Protein AF-A0A7Y0R2H5-F1 (afdb_monomer_lite)

Radius of gyration: 19.38 Å; chains: 1; bounding box: 49×32×52 Å

Foldseek 3Di:
DDPPPDDPLLVLLLLVCLVVVLVVLVVVCVVPVLSVLLSVLSVVQSVQADSDPPGDDGPVVSVVVSVVSVVVVLLVVLVPDPDPLSSQLSVLVVVLVVLVVVLVSCVSSVDPPPVSVVVNVVSVVVSVVSNVVSVVVVVVPDDPVVVVVVD

pLDDT: mean 78.22, std 11.21, range [44.88, 90.25]

Secondary structure (DSSP, 8-state):
--TTTS-HHHHHHHHHHHHHHHHHHHHHHTT-GGGHHHHHHHHHHHHHS--SSS-PPP-HHHHHHHHHHHHHHHHHHHHTSSSHHHHHHHHHHHHHHHHHHHHHHHHHTT---HHHHHHHHHHHHHHHHHHHHHHHHHHHTS-HHHHHHH-

Organism: Vibrio alginolyticus (NCBI:txid663)

Structure (mmCIF, N/CA/C/O backbone):
data_AF-A0A7Y0R2H5-F1
#
_entry.id   AF-A0A7Y0R2H5-F1
#
loop_
_atom_site.group_PDB
_atom_site.id
_atom_site.type_symbol
_atom_site.label_atom_id
_atom_site.label_alt_id
_atom_site.label_comp_id
_atom_site.label_asym_id
_atom_site.label_entity_id
_atom_site.label_seq_id
_atom_site.pdbx_PDB_ins_code
_atom_site.Cartn_x
_atom_site.Cartn_y
_atom_site.Cartn_z
_atom_site.occupancy
_atom_site.B_iso_or_equiv
_atom_site.auth_seq_id
_atom_site.auth_comp_id
_atom_site.auth_asym_id
_atom_site.auth_atom_id
_atom_site.pdbx_PDB_model_num
ATOM 1 N N . LEU A 1 1 ? -11.130 -8.127 9.937 1.00 58.34 1 LEU A N 1
ATOM 2 C CA . LEU A 1 1 ? -11.707 -7.518 11.174 1.00 58.34 1 LEU A CA 1
ATOM 3 C C . LEU A 1 1 ? -12.889 -8.331 11.734 1.00 58.34 1 LEU A C 1
ATOM 5 O O . LEU A 1 1 ? -13.691 -7.814 12.511 1.00 58.34 1 LEU A O 1
ATOM 9 N N . ILE A 1 2 ? -12.984 -9.613 11.377 1.00 60.16 2 ILE A N 1
ATOM 10 C CA . ILE A 1 2 ? -14.100 -10.487 11.736 1.00 60.16 2 ILE A CA 1
ATOM 11 C C . ILE A 1 2 ? -13.932 -10.925 13.200 1.00 60.16 2 ILE A C 1
ATOM 13 O O . ILE A 1 2 ? -12.831 -10.932 13.758 1.00 60.16 2 ILE A O 1
ATOM 17 N N . LYS A 1 3 ? -15.047 -11.173 13.890 1.00 56.28 3 LYS A N 1
ATOM 18 C CA . LYS A 1 3 ? -15.035 -11.696 15.261 1.00 56.28 3 LYS A CA 1
ATOM 19 C C . LYS A 1 3 ? -14.623 -13.173 15.186 1.00 56.28 3 LYS A C 1
ATOM 21 O O . LYS A 1 3 ? -15.397 -13.955 14.658 1.00 56.28 3 LYS A O 1
ATOM 26 N N . GLY A 1 4 ? -13.434 -13.513 15.685 1.00 64.69 4 GLY A N 1
ATOM 27 C CA . GLY A 1 4 ? -12.889 -14.881 15.660 1.00 64.69 4 GLY A CA 1
ATOM 28 C C . GLY A 1 4 ? -11.423 -14.939 15.224 1.00 64.69 4 GLY A C 1
ATOM 29 O O . GLY A 1 4 ? -10.631 -15.595 15.884 1.00 64.69 4 GLY A O 1
ATOM 30 N N . ASP A 1 5 ? -11.042 -14.158 14.207 1.00 68.38 5 ASP A N 1
ATOM 31 C CA . ASP A 1 5 ? -9.707 -14.261 13.584 1.00 68.38 5 ASP A CA 1
ATOM 32 C C . ASP A 1 5 ? -8.577 -13.600 14.385 1.00 68.38 5 ASP A C 1
ATOM 34 O O . ASP A 1 5 ? -7.402 -13.903 14.198 1.00 68.38 5 ASP A O 1
ATOM 38 N N . ILE A 1 6 ? -8.907 -12.616 15.229 1.00 67.75 6 ILE A N 1
ATOM 39 C CA . ILE A 1 6 ? -7.921 -11.770 15.913 1.00 67.75 6 ILE A CA 1
ATOM 40 C C . ILE A 1 6 ? -8.350 -11.543 17.363 1.00 67.75 6 ILE A C 1
ATOM 42 O O . ILE A 1 6 ? -9.506 -11.190 17.632 1.00 67.75 6 ILE A O 1
ATOM 46 N N . CYS A 1 7 ? -7.393 -11.655 18.291 1.00 74.06 7 CYS A N 1
ATOM 47 C CA . CYS A 1 7 ? -7.596 -11.395 19.715 1.00 74.06 7 CYS A CA 1
ATOM 48 C C . CYS A 1 7 ? -8.278 -10.032 19.942 1.00 74.06 7 CYS A C 1
ATOM 50 O O . CYS A 1 7 ? -7.851 -9.023 19.365 1.00 74.06 7 CYS A O 1
ATOM 52 N N . PRO A 1 8 ? -9.297 -9.938 20.820 1.00 71.56 8 PRO A N 1
ATOM 53 C CA . PRO A 1 8 ? -10.118 -8.734 20.971 1.00 71.56 8 PRO A CA 1
ATOM 54 C C . PRO A 1 8 ? -9.299 -7.472 21.288 1.00 71.56 8 PRO A C 1
ATOM 56 O O . PRO A 1 8 ? -9.611 -6.403 20.759 1.00 71.56 8 PRO A O 1
ATOM 59 N N . GLY A 1 9 ? -8.212 -7.601 22.059 1.00 72.88 9 GLY A N 1
ATOM 60 C CA . GLY A 1 9 ? -7.290 -6.501 22.365 1.00 72.88 9 GLY A CA 1
ATOM 61 C C . GLY A 1 9 ? -6.458 -6.015 21.167 1.00 72.88 9 GLY A C 1
ATOM 62 O O . GLY A 1 9 ? -6.278 -4.812 20.988 1.00 72.88 9 GLY A O 1
ATOM 63 N N . GLN A 1 10 ? -6.000 -6.914 20.289 1.00 71.19 10 GLN A N 1
ATOM 64 C CA . GLN A 1 10 ? -5.323 -6.528 19.039 1.00 71.19 10 GLN A CA 1
ATOM 65 C C . GLN A 1 10 ? -6.301 -5.840 18.086 1.00 71.19 10 GLN A C 1
ATOM 67 O O . GLN A 1 10 ? -6.010 -4.801 17.496 1.00 71.19 10 GLN A O 1
ATOM 72 N N . ARG A 1 11 ? -7.512 -6.391 18.021 1.00 75.25 11 ARG A N 1
ATOM 73 C CA . ARG A 1 11 ? -8.601 -5.922 17.179 1.00 75.25 11 ARG A CA 1
ATOM 74 C C . ARG A 1 11 ? -9.054 -4.496 17.515 1.00 75.25 11 ARG A C 1
ATOM 76 O O . ARG A 1 11 ? -9.599 -3.827 16.644 1.00 75.25 11 ARG A O 1
ATOM 83 N N . GLY A 1 12 ? -8.935 -4.062 18.771 1.00 76.38 12 GLY A N 1
ATOM 84 C CA . GLY A 1 12 ? -9.239 -2.689 19.196 1.00 76.38 12 GLY A CA 1
ATOM 85 C C . GLY A 1 12 ? -8.128 -1.703 18.832 1.00 76.38 12 GLY A C 1
ATOM 86 O O . GLY A 1 12 ? -8.405 -0.627 18.310 1.00 76.38 12 GLY A O 1
ATOM 87 N N . ARG A 1 13 ? -6.864 -2.104 19.022 1.00 82.31 13 ARG A N 1
ATOM 88 C CA . ARG A 1 13 ? -5.698 -1.285 18.651 1.00 82.31 13 ARG A CA 1
ATOM 89 C C . ARG A 1 13 ? -5.655 -0.983 17.154 1.00 82.31 13 ARG A C 1
ATOM 91 O O . ARG A 1 13 ? -5.424 0.162 16.790 1.00 82.31 13 ARG A O 1
ATOM 98 N N . LEU A 1 14 ? -5.960 -1.970 16.309 1.00 79.38 14 LEU A N 1
ATOM 99 C CA . LEU A 1 14 ? -6.001 -1.775 14.857 1.00 79.38 14 LEU A CA 1
ATOM 100 C C . LEU A 1 14 ? -7.105 -0.796 14.425 1.00 79.38 14 LEU A C 1
ATOM 102 O O . LEU A 1 14 ? -6.871 0.046 13.568 1.00 79.38 14 LEU A O 1
ATOM 106 N N . HIS A 1 15 ? -8.289 -0.840 15.046 1.00 79.12 15 HIS A N 1
ATOM 107 C CA . HIS A 1 15 ? -9.352 0.125 14.726 1.00 79.12 15 HIS A CA 1
ATOM 108 C C . HIS A 1 15 ? -8.981 1.562 15.071 1.00 79.12 15 HIS A C 1
ATOM 110 O O . HIS A 1 15 ? -9.374 2.470 14.346 1.00 79.12 15 HIS A O 1
ATOM 116 N N . LYS A 1 16 ? -8.209 1.773 16.142 1.00 82.38 16 LYS A N 1
ATOM 117 C CA . LYS A 1 16 ? -7.728 3.108 16.515 1.00 82.38 16 LYS A CA 1
ATOM 118 C C . LYS A 1 16 ? -6.770 3.698 15.468 1.00 82.38 16 LYS A C 1
ATOM 120 O O . LYS A 1 16 ? -6.598 4.909 15.438 1.00 82.38 16 LYS A O 1
ATOM 125 N N . MET A 1 17 ? -6.191 2.862 14.602 1.00 84.56 17 MET A N 1
ATOM 126 C CA . MET A 1 17 ? -5.307 3.287 13.512 1.00 84.56 17 MET A CA 1
ATOM 127 C C . MET A 1 17 ? -6.033 3.613 12.205 1.00 84.56 17 MET A C 1
ATOM 129 O O . MET A 1 17 ? -5.449 4.271 11.351 1.00 84.56 17 MET A O 1
ATOM 133 N N . LEU A 1 18 ? -7.297 3.207 12.035 1.00 83.50 18 LEU A N 1
ATOM 134 C CA . LEU A 1 18 ? -8.054 3.491 10.808 1.00 83.50 18 LEU A CA 1
ATOM 135 C C . LEU A 1 18 ? -8.165 4.990 10.481 1.00 83.50 18 LEU A C 1
ATOM 137 O O . LEU A 1 18 ? -7.993 5.324 9.312 1.00 83.50 18 LEU A O 1
ATOM 141 N N . PRO A 1 19 ? -8.369 5.905 11.452 1.00 85.06 19 PRO A N 1
ATOM 142 C CA . PRO A 1 19 ? -8.347 7.336 11.160 1.00 85.06 19 PRO A CA 1
ATOM 143 C C . PRO A 1 19 ? -6.998 7.814 10.618 1.00 85.06 19 PRO A C 1
ATOM 145 O O . PRO A 1 19 ? -6.969 8.608 9.688 1.00 85.06 19 PRO A O 1
ATOM 148 N N . ALA A 1 20 ? -5.880 7.300 11.142 1.00 87.94 20 ALA A N 1
ATOM 149 C CA . ALA A 1 20 ? -4.553 7.652 10.638 1.00 87.94 20 ALA A CA 1
ATOM 150 C C . ALA A 1 20 ? -4.357 7.178 9.187 1.00 87.94 20 ALA A C 1
ATOM 152 O O . ALA A 1 20 ? -3.815 7.915 8.370 1.00 87.94 20 ALA A O 1
ATOM 153 N N . ILE A 1 21 ? -4.867 5.988 8.844 1.00 87.75 21 ILE A N 1
ATOM 154 C CA . ILE A 1 21 ? -4.885 5.487 7.459 1.00 87.75 21 ILE A CA 1
ATOM 155 C C . ILE A 1 21 ? -5.745 6.395 6.567 1.00 87.75 21 ILE A C 1
ATOM 157 O O . ILE A 1 21 ? -5.329 6.738 5.464 1.00 87.75 21 ILE A O 1
ATOM 161 N N . GLY A 1 22 ? -6.915 6.823 7.047 1.00 86.38 22 GLY A N 1
ATOM 162 C CA . GLY A 1 22 ? -7.774 7.766 6.327 1.00 86.38 22 GLY A CA 1
ATOM 163 C C . GLY A 1 22 ? -7.097 9.116 6.072 1.00 86.38 22 GLY A C 1
ATOM 164 O O . GLY A 1 22 ? -7.210 9.655 4.978 1.00 86.38 22 GLY A O 1
ATOM 165 N N . VAL A 1 23 ? -6.342 9.638 7.044 1.00 88.44 23 VAL A N 1
ATOM 166 C CA . VAL A 1 23 ? -5.569 10.884 6.895 1.00 88.44 23 VAL A CA 1
ATOM 167 C C . VAL A 1 23 ? -4.420 10.722 5.895 1.00 88.44 23 VAL A C 1
ATOM 169 O O . VAL A 1 23 ? -4.189 11.622 5.093 1.00 88.44 23 VAL A O 1
ATOM 172 N N . LEU A 1 24 ? -3.731 9.576 5.881 1.00 87.81 24 LEU A N 1
ATOM 173 C CA . LEU A 1 24 ? -2.707 9.295 4.866 1.00 87.81 24 LEU A CA 1
ATOM 174 C C . LEU A 1 24 ? -3.303 9.315 3.450 1.00 87.81 24 LEU A C 1
ATOM 176 O O . LEU A 1 24 ? -2.733 9.929 2.554 1.00 87.81 24 LEU A O 1
ATOM 180 N N . TRP A 1 25 ? -4.484 8.723 3.259 1.00 88.31 25 TRP A N 1
ATOM 181 C CA . TRP A 1 25 ? -5.205 8.805 1.985 1.00 88.31 25 TRP A CA 1
ATOM 182 C C . TRP A 1 25 ? -5.700 10.218 1.660 1.00 88.31 25 TRP A C 1
ATOM 184 O O . TRP A 1 25 ? -5.749 10.583 0.490 1.00 88.31 25 TRP A O 1
ATOM 194 N N . LEU A 1 26 ? -6.016 11.038 2.666 1.00 88.19 26 LEU A N 1
ATOM 195 C CA . LEU A 1 26 ? -6.381 12.441 2.463 1.00 88.19 26 LEU A CA 1
ATOM 196 C C . LEU A 1 26 ? -5.202 13.252 1.904 1.00 88.19 26 LEU A C 1
ATOM 198 O O . LEU A 1 26 ? -5.407 14.096 1.034 1.00 88.19 26 LEU A O 1
ATOM 202 N N . ALA A 1 27 ? -3.970 12.959 2.334 1.00 87.44 27 ALA A N 1
ATOM 203 C CA . ALA A 1 27 ? -2.779 13.562 1.735 1.00 87.44 27 ALA A CA 1
ATOM 204 C C . ALA A 1 27 ? -2.660 13.203 0.243 1.00 87.44 27 ALA A C 1
ATOM 206 O O . ALA A 1 27 ? -2.404 14.077 -0.580 1.00 87.44 27 ALA A O 1
ATOM 207 N N . VAL A 1 28 ? -2.937 11.948 -0.128 1.00 85.44 28 VAL A N 1
ATOM 208 C CA . VAL A 1 28 ? -2.955 11.505 -1.537 1.00 85.44 28 VAL A CA 1
ATOM 209 C C . VAL A 1 28 ? -4.103 12.156 -2.322 1.00 85.44 28 VAL A C 1
ATOM 211 O O . VAL A 1 28 ? -3.924 12.537 -3.479 1.00 85.44 28 VAL A O 1
ATOM 214 N N . ALA A 1 29 ? -5.260 12.363 -1.688 1.00 86.31 29 ALA A N 1
ATOM 215 C CA . ALA A 1 29 ? -6.411 13.022 -2.303 1.00 86.31 29 ALA A CA 1
ATOM 216 C C . ALA A 1 29 ? -6.135 14.478 -2.711 1.00 86.31 29 ALA A C 1
ATOM 218 O O . ALA A 1 29 ? -6.779 14.974 -3.632 1.00 86.31 29 ALA A O 1
ATOM 219 N N . SER A 1 30 ? -5.152 15.144 -2.089 1.00 84.88 30 SER A N 1
ATOM 220 C CA . SER A 1 30 ? -4.714 16.482 -2.518 1.00 84.88 30 SER A CA 1
ATOM 221 C C . SER A 1 30 ? -4.062 16.493 -3.909 1.00 84.88 30 SER A C 1
ATOM 223 O O . SER A 1 30 ? -4.092 17.517 -4.586 1.00 84.88 30 SER A O 1
ATOM 225 N N . LEU A 1 31 ? -3.513 15.355 -4.353 1.00 84.06 31 LEU A N 1
ATOM 226 C CA . LEU A 1 31 ? -2.845 15.204 -5.648 1.00 84.06 31 LEU A CA 1
ATOM 227 C C . LEU A 1 31 ? -3.786 14.651 -6.721 1.00 84.06 31 LEU A C 1
ATOM 229 O O . LEU A 1 31 ? -3.717 15.049 -7.881 1.00 84.06 31 LEU A O 1
ATOM 233 N N . ARG A 1 32 ? -4.653 13.704 -6.349 1.00 81.38 32 ARG A N 1
ATOM 234 C CA . ARG A 1 32 ? -5.597 13.044 -7.259 1.00 81.38 32 ARG A CA 1
ATOM 235 C C . ARG A 1 32 ? -6.956 12.926 -6.585 1.00 81.38 32 ARG A C 1
ATOM 237 O O . ARG A 1 32 ? -7.100 12.210 -5.596 1.00 81.38 32 ARG A O 1
ATOM 244 N N . ILE A 1 33 ? -7.968 13.571 -7.161 1.00 83.81 33 ILE A N 1
ATOM 245 C CA . ILE A 1 33 ? -9.310 13.630 -6.566 1.00 83.81 33 ILE A CA 1
ATOM 246 C C . ILE A 1 33 ? -9.975 12.252 -6.424 1.00 83.81 33 ILE A C 1
ATOM 248 O O . ILE A 1 33 ? -10.773 12.037 -5.518 1.00 83.81 33 ILE A O 1
ATOM 252 N N . GLU A 1 34 ? -9.593 11.282 -7.256 1.00 82.25 34 GLU A N 1
ATOM 253 C CA . GLU A 1 34 ? -10.083 9.898 -7.206 1.00 82.25 34 GLU A CA 1
ATOM 254 C C . GLU A 1 34 ? -9.816 9.219 -5.853 1.00 82.25 34 GLU A C 1
ATOM 256 O O . GLU A 1 34 ? -10.649 8.459 -5.351 1.00 82.25 34 GLU A O 1
ATOM 261 N N . ALA A 1 35 ? -8.692 9.551 -5.208 1.00 82.56 35 ALA A N 1
ATOM 262 C CA . ALA A 1 35 ? -8.322 9.018 -3.900 1.00 82.56 35 ALA A CA 1
ATOM 263 C C . ALA A 1 35 ? -9.268 9.486 -2.774 1.00 82.56 35 ALA A C 1
ATOM 265 O O . ALA A 1 35 ? -9.328 8.861 -1.712 1.00 82.56 35 ALA A O 1
ATOM 266 N N . PHE A 1 36 ? -10.076 10.527 -3.009 1.00 86.69 36 PHE A N 1
ATOM 267 C CA . PHE A 1 36 ? -11.072 11.010 -2.051 1.00 86.69 36 PHE A CA 1
ATOM 268 C C . PHE A 1 36 ? -12.168 9.970 -1.763 1.00 86.69 36 PHE A C 1
ATOM 270 O O . PHE A 1 36 ? -12.661 9.883 -0.637 1.00 86.69 36 PHE A O 1
ATOM 277 N N . MET A 1 37 ? -12.507 9.114 -2.736 1.00 86.19 37 MET A N 1
ATOM 278 C CA . MET A 1 37 ? -13.484 8.034 -2.532 1.00 86.19 37 MET A CA 1
ATOM 279 C C . MET A 1 37 ? -12.999 7.007 -1.499 1.00 86.19 37 MET A C 1
ATOM 281 O O . MET A 1 37 ? -13.791 6.500 -0.701 1.00 86.19 37 MET A O 1
ATOM 285 N N . VAL A 1 38 ? -11.690 6.735 -1.469 1.00 86.69 38 VAL A N 1
ATOM 286 C CA . VAL A 1 38 ? -11.067 5.826 -0.494 1.00 86.69 38 VAL A CA 1
ATOM 287 C C . VAL A 1 38 ? -11.143 6.423 0.910 1.00 86.69 38 VAL A C 1
ATOM 289 O O . VAL A 1 38 ? -11.531 5.735 1.856 1.00 86.69 38 VAL A O 1
ATOM 292 N N . VAL A 1 39 ? -10.847 7.721 1.042 1.00 87.44 39 VAL A N 1
ATOM 293 C CA . VAL A 1 39 ? -10.977 8.467 2.303 1.00 87.44 39 VAL A CA 1
ATOM 294 C C . VAL A 1 39 ? -12.407 8.370 2.824 1.00 87.44 39 VAL A C 1
ATOM 296 O O . VAL A 1 39 ? -12.622 7.951 3.963 1.00 87.44 39 VAL A O 1
ATOM 299 N N . PHE A 1 40 ? -13.390 8.689 1.979 1.00 86.94 40 PHE A N 1
ATOM 300 C CA . PHE A 1 40 ? -14.799 8.640 2.353 1.00 86.94 40 PHE A CA 1
ATOM 301 C C . PHE A 1 40 ? -15.217 7.242 2.827 1.00 86.94 40 PHE A C 1
ATOM 303 O O . PHE A 1 40 ? -15.824 7.117 3.889 1.00 86.94 40 PHE A O 1
ATOM 310 N N . ALA A 1 41 ? -14.832 6.183 2.108 1.00 86.75 41 ALA A N 1
ATOM 311 C CA . ALA A 1 41 ? -15.156 4.808 2.487 1.00 86.75 41 ALA A CA 1
ATOM 312 C C . ALA A 1 41 ? -14.549 4.405 3.849 1.00 86.75 41 ALA A C 1
ATOM 314 O O . ALA A 1 41 ? -15.223 3.765 4.662 1.00 86.75 41 ALA A O 1
ATOM 315 N N . ILE A 1 42 ? -13.308 4.818 4.141 1.00 85.81 42 ILE A N 1
ATOM 316 C CA . ILE A 1 42 ? -12.634 4.539 5.421 1.00 85.81 42 ILE A CA 1
ATOM 317 C C . ILE A 1 42 ? -13.293 5.304 6.575 1.00 85.81 42 ILE A C 1
ATOM 319 O O . ILE A 1 42 ? -13.567 4.714 7.624 1.00 85.81 42 ILE A O 1
ATOM 323 N N . PHE A 1 43 ? -13.564 6.600 6.399 1.00 86.81 43 PHE A N 1
ATOM 324 C CA . PHE A 1 43 ? -14.205 7.420 7.431 1.00 86.81 43 PHE A CA 1
ATOM 325 C C . PHE A 1 43 ? -15.663 7.014 7.667 1.00 86.81 43 PHE A C 1
ATOM 327 O O . PHE A 1 43 ? -16.092 6.965 8.820 1.00 86.81 43 PHE A O 1
ATOM 334 N N . TYR A 1 44 ? -16.397 6.645 6.614 1.00 86.50 44 TYR A N 1
ATOM 335 C CA . TYR A 1 44 ? -17.740 6.077 6.723 1.00 86.50 44 TYR A CA 1
ATOM 336 C C . TYR A 1 44 ? -17.726 4.754 7.491 1.00 86.50 44 TYR A C 1
ATOM 338 O O . TYR A 1 44 ? -18.518 4.557 8.408 1.00 86.50 44 TYR A O 1
ATOM 346 N N . PHE A 1 45 ? -16.789 3.853 7.180 1.00 84.50 45 PHE A N 1
ATOM 347 C CA . PHE A 1 45 ? -16.632 2.633 7.965 1.00 84.50 45 PHE A CA 1
ATOM 348 C C . PHE A 1 45 ? -16.345 2.966 9.433 1.00 84.50 45 PHE A C 1
ATOM 350 O O . PHE A 1 45 ? -16.999 2.411 10.310 1.00 84.50 45 PHE A O 1
ATOM 357 N N . TYR A 1 46 ? -15.418 3.890 9.709 1.00 82.44 46 TYR A N 1
ATOM 358 C CA . TYR A 1 46 ? -15.037 4.274 11.069 1.00 82.44 46 TYR A CA 1
ATOM 359 C C . TYR A 1 46 ? -16.187 4.899 11.875 1.00 82.44 46 TYR A C 1
ATOM 361 O O . TYR A 1 46 ? -16.330 4.575 13.053 1.00 82.44 46 TYR A O 1
ATOM 369 N N . SER A 1 47 ? -17.027 5.742 11.265 1.00 82.25 47 SER A N 1
ATOM 370 C CA . SER A 1 47 ? -18.168 6.375 11.946 1.00 82.25 47 SER A CA 1
ATOM 371 C C . SER A 1 47 ? -19.273 5.382 12.322 1.00 82.25 47 SER A C 1
ATOM 373 O O . SER A 1 47 ? -19.973 5.591 13.310 1.00 82.25 47 SER A O 1
ATOM 375 N N . GLN A 1 48 ? -19.393 4.278 11.580 1.00 76.81 48 GLN A N 1
ATOM 376 C CA . GLN A 1 48 ? -20.405 3.240 11.799 1.00 76.81 48 GLN A CA 1
ATOM 377 C C . GLN A 1 48 ? -19.982 2.166 12.819 1.00 76.81 48 GLN A C 1
ATOM 379 O O . GLN A 1 48 ? -20.824 1.402 13.293 1.00 76.81 48 GLN A O 1
ATOM 384 N N . VAL A 1 49 ? -18.694 2.063 13.183 1.00 67.31 49 VAL A N 1
ATOM 385 C CA . VAL A 1 49 ? -18.237 1.076 14.181 1.00 67.31 49 VAL A CA 1
ATOM 386 C C . VAL A 1 49 ? -18.288 1.648 15.592 1.00 67.31 49 VAL A C 1
ATOM 388 O O . VAL A 1 49 ? -17.557 2.572 15.942 1.00 67.31 49 VAL A O 1
ATOM 391 N N . GLN A 1 50 ? -19.073 1.015 16.465 1.00 61.44 50 GLN A N 1
ATOM 392 C CA . GLN A 1 50 ? -19.023 1.317 17.892 1.00 61.44 50 GLN A CA 1
ATOM 393 C C . GLN A 1 50 ? -17.694 0.831 18.495 1.00 61.44 50 GLN A C 1
ATOM 395 O O . GLN A 1 50 ? -17.323 -0.340 18.396 1.00 61.44 50 GLN A O 1
ATOM 400 N N . THR A 1 51 ? -16.975 1.730 19.167 1.00 59.25 51 THR A N 1
ATOM 401 C CA . THR A 1 51 ? -15.658 1.466 19.779 1.00 59.25 51 THR A CA 1
ATOM 402 C C . THR A 1 51 ? -15.731 0.824 21.176 1.00 59.25 51 THR A C 1
ATOM 404 O O . THR A 1 51 ? -14.695 0.589 21.800 1.00 59.25 51 THR A O 1
ATOM 407 N N . LYS A 1 52 ? -16.936 0.518 21.685 1.00 56.66 52 LYS A N 1
ATOM 408 C CA . LYS A 1 52 ? -17.185 -0.013 23.043 1.00 56.66 52 LYS A CA 1
ATOM 409 C C . LYS A 1 52 ? -17.254 -1.557 23.094 1.00 56.66 52 LYS A C 1
ATOM 411 O O . LYS A 1 52 ? -17.041 -2.246 22.099 1.00 56.66 52 LYS A O 1
ATOM 416 N N . LYS A 1 53 ? -17.515 -2.114 24.292 1.00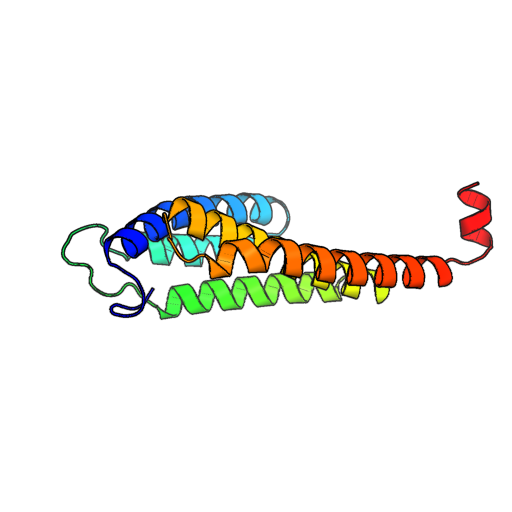 46.09 53 LYS A N 1
ATOM 417 C CA . LYS A 1 53 ? -17.573 -3.568 24.583 1.00 46.09 53 LYS A CA 1
ATOM 418 C C . LYS A 1 53 ? -18.605 -4.337 23.732 1.00 46.09 53 LYS A C 1
ATOM 420 O O . LYS A 1 53 ? -18.386 -5.514 23.455 1.00 46.09 53 LYS A O 1
ATOM 425 N N . THR A 1 54 ? -19.673 -3.688 23.271 1.00 48.03 54 THR A N 1
ATOM 426 C CA . THR A 1 54 ? -20.674 -4.231 22.334 1.00 48.03 54 THR A CA 1
ATOM 427 C C . THR A 1 54 ? -20.214 -4.014 20.900 1.00 48.03 54 THR A C 1
ATOM 429 O O . THR A 1 54 ? -20.682 -3.137 20.181 1.00 48.03 54 THR A O 1
ATOM 432 N N . ARG A 1 55 ? -19.214 -4.788 20.489 1.00 54.06 55 ARG A N 1
ATOM 433 C CA . ARG A 1 55 ? -18.689 -4.702 19.131 1.00 54.06 55 ARG A CA 1
ATOM 434 C C . ARG A 1 55 ? -19.590 -5.466 18.166 1.00 54.06 55 ARG A C 1
ATOM 436 O O . ARG A 1 55 ? -19.281 -6.603 17.798 1.00 54.06 55 ARG A O 1
ATOM 443 N N . GLU A 1 56 ? -20.689 -4.831 17.786 1.00 53.00 56 GLU A N 1
ATOM 444 C CA . GLU A 1 56 ? -21.451 -5.203 16.600 1.00 53.00 56 GLU A CA 1
ATOM 445 C C . GLU A 1 56 ? -20.553 -5.031 15.370 1.00 53.00 56 GLU A C 1
ATOM 447 O O . GLU A 1 56 ? -19.706 -4.134 15.299 1.00 53.00 56 GLU A O 1
ATOM 452 N N . LYS A 1 57 ? -20.628 -5.988 14.448 1.00 60.28 57 LYS A N 1
ATOM 453 C CA . LYS A 1 57 ? -19.764 -6.029 13.265 1.00 60.28 57 LYS A CA 1
ATOM 454 C C . LYS A 1 57 ? -20.021 -4.757 12.444 1.00 60.28 57 LYS A C 1
ATOM 456 O O . LYS A 1 57 ? -21.138 -4.550 11.991 1.00 60.28 57 LYS A O 1
ATOM 461 N N . GLY A 1 58 ? -19.002 -3.915 12.248 1.00 63.66 58 GLY A N 1
ATOM 462 C CA . GLY A 1 58 ? -19.102 -2.787 11.313 1.00 63.66 58 GLY A CA 1
ATOM 463 C C . GLY A 1 58 ? -19.450 -3.257 9.897 1.00 63.66 58 GLY A C 1
ATOM 464 O O . GLY A 1 58 ? -19.264 -4.442 9.599 1.00 63.66 58 GLY A O 1
ATOM 465 N N . PRO A 1 59 ? -19.902 -2.353 9.011 1.00 76.19 59 PRO A N 1
ATOM 466 C CA . PRO A 1 59 ? -20.261 -2.694 7.639 1.00 76.19 59 PRO A CA 1
ATOM 467 C C . PRO A 1 59 ? -19.025 -3.192 6.876 1.00 76.19 59 PRO A C 1
ATOM 469 O O . PRO A 1 59 ? -18.268 -2.410 6.308 1.00 76.19 59 PRO A O 1
ATOM 472 N N . LEU A 1 60 ? -18.797 -4.510 6.871 1.00 78.81 60 LEU A N 1
ATOM 473 C CA . LEU A 1 60 ? -17.631 -5.128 6.224 1.00 78.81 60 LEU A CA 1
ATOM 474 C C . LEU A 1 60 ? -17.591 -4.822 4.725 1.00 78.81 60 LEU A C 1
ATOM 476 O O . LEU A 1 60 ? -16.507 -4.697 4.163 1.00 78.81 60 LEU A O 1
ATOM 480 N N . TRP A 1 61 ? -18.759 -4.629 4.107 1.00 81.50 61 TRP A N 1
ATOM 481 C CA . TRP A 1 61 ? -18.874 -4.222 2.710 1.00 81.50 61 TRP A CA 1
ATOM 482 C C . TRP A 1 61 ? -18.123 -2.908 2.432 1.00 81.50 61 TRP A C 1
ATOM 484 O O . TRP A 1 61 ? -17.406 -2.829 1.444 1.00 81.50 61 TRP A O 1
ATOM 494 N N . ALA A 1 62 ? -18.196 -1.922 3.336 1.00 83.75 62 ALA A N 1
ATOM 495 C CA . ALA A 1 62 ? -17.532 -0.630 3.168 1.00 83.75 62 ALA A CA 1
ATOM 496 C C . ALA A 1 62 ? -16.004 -0.757 3.261 1.00 83.75 62 ALA A C 1
ATOM 498 O O . ALA A 1 62 ? -15.275 -0.078 2.544 1.00 83.75 62 ALA A O 1
ATOM 499 N N . LEU A 1 63 ? -15.507 -1.674 4.099 1.00 82.44 63 LEU A N 1
ATOM 500 C CA . LEU A 1 63 ? -14.076 -1.972 4.183 1.00 82.44 63 LEU A CA 1
ATOM 501 C C . LEU A 1 63 ? -13.572 -2.686 2.918 1.00 82.44 63 LEU A C 1
ATOM 503 O O . LEU A 1 63 ? -12.495 -2.369 2.420 1.00 82.44 63 LEU A O 1
ATOM 507 N N . HIS A 1 64 ? -14.347 -3.635 2.382 1.00 86.31 64 HIS A N 1
ATOM 508 C CA . HIS A 1 64 ? -14.022 -4.286 1.111 1.00 86.31 64 HIS A CA 1
ATOM 509 C C . HIS A 1 64 ? -14.093 -3.309 -0.065 1.00 86.31 64 HIS A C 1
ATOM 511 O O . HIS A 1 64 ? -13.220 -3.355 -0.927 1.00 86.31 64 HIS A O 1
ATOM 517 N N . LEU A 1 65 ? -15.058 -2.386 -0.058 1.00 88.56 65 LEU A N 1
ATOM 518 C CA . LEU A 1 65 ? -15.141 -1.300 -1.029 1.00 88.56 65 LEU A CA 1
ATOM 519 C C . LEU A 1 65 ? -13.899 -0.404 -0.955 1.00 88.56 65 LEU A C 1
ATOM 521 O O . LEU A 1 65 ? -13.277 -0.164 -1.982 1.00 88.56 65 LEU A O 1
ATOM 525 N N . ALA A 1 66 ? -13.493 0.035 0.241 1.00 87.31 66 ALA A N 1
ATOM 526 C CA . ALA A 1 66 ? -12.287 0.845 0.417 1.00 87.31 66 ALA A CA 1
ATOM 527 C C . ALA A 1 66 ? -11.033 0.134 -0.121 1.00 87.31 66 ALA A C 1
ATOM 529 O O . ALA A 1 66 ? -10.237 0.747 -0.827 1.00 87.31 66 ALA A O 1
ATOM 530 N N . ASN A 1 67 ? -10.885 -1.167 0.154 1.00 89.25 67 ASN A N 1
ATOM 531 C CA . ASN A 1 67 ? -9.782 -1.968 -0.382 1.00 89.25 67 ASN A CA 1
ATOM 532 C C . ASN A 1 67 ? -9.849 -2.108 -1.909 1.00 89.25 67 ASN A C 1
ATOM 534 O O . ASN A 1 67 ? -8.819 -2.005 -2.566 1.00 89.25 67 ASN A O 1
ATOM 538 N N . GLY A 1 68 ? -11.040 -2.328 -2.473 1.00 89.75 68 GLY A N 1
ATOM 539 C CA . GLY A 1 68 ? -11.237 -2.415 -3.920 1.00 89.75 68 GLY A CA 1
ATOM 540 C C . GLY A 1 68 ? -10.908 -1.101 -4.629 1.00 89.75 68 GLY A C 1
ATOM 541 O O . GLY A 1 68 ? -10.184 -1.108 -5.618 1.00 89.75 68 GLY A O 1
ATOM 542 N N . LEU A 1 69 ? -11.364 0.029 -4.080 1.00 89.56 69 LEU A N 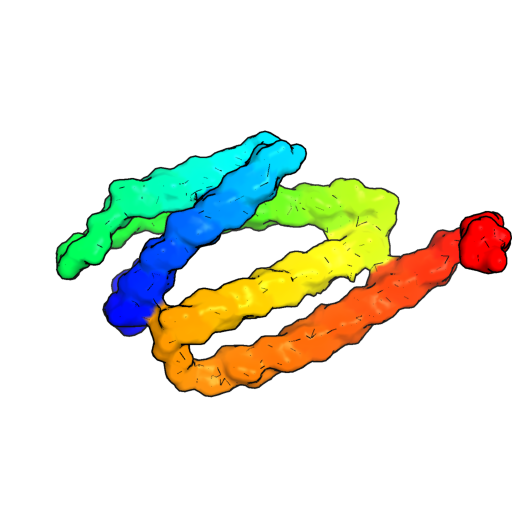1
ATOM 543 C CA . LEU A 1 69 ? -11.065 1.367 -4.596 1.00 89.56 69 LEU A CA 1
ATOM 544 C C . LEU A 1 69 ? -9.568 1.685 -4.508 1.00 89.56 69 LEU A C 1
ATOM 546 O O . LEU A 1 69 ? -8.985 2.163 -5.477 1.00 89.56 69 LEU A O 1
ATOM 550 N N . ALA A 1 70 ? -8.931 1.373 -3.377 1.00 88.06 70 ALA A N 1
ATOM 551 C CA . ALA A 1 70 ? -7.490 1.536 -3.213 1.00 88.06 70 ALA A CA 1
ATOM 552 C C . ALA A 1 70 ? -6.704 0.673 -4.212 1.00 88.06 70 ALA A C 1
ATOM 554 O O . ALA A 1 70 ? -5.752 1.150 -4.824 1.00 88.06 70 ALA A O 1
ATOM 555 N N . PHE A 1 71 ? -7.116 -0.581 -4.412 1.00 90.19 71 PHE A N 1
ATOM 556 C CA . PHE A 1 71 ? -6.482 -1.483 -5.370 1.00 90.19 71 PHE A CA 1
ATOM 557 C C . PHE A 1 71 ? -6.641 -0.995 -6.813 1.00 90.19 71 PHE A C 1
ATOM 559 O O . PHE A 1 71 ? -5.668 -1.001 -7.566 1.00 90.19 71 PHE A O 1
ATOM 566 N N . ALA A 1 72 ? -7.835 -0.533 -7.190 1.00 90.25 72 ALA A N 1
ATOM 567 C CA . ALA A 1 72 ? -8.090 0.033 -8.510 1.00 90.25 72 ALA A CA 1
ATOM 568 C C . ALA A 1 72 ? -7.220 1.273 -8.760 1.00 90.25 72 ALA A C 1
ATOM 570 O O . ALA A 1 72 ? -6.522 1.323 -9.768 1.00 90.25 72 ALA A O 1
ATOM 571 N N . TYR A 1 73 ? -7.182 2.216 -7.810 1.00 90.00 73 TYR A N 1
ATOM 572 C CA . TYR A 1 73 ? -6.349 3.418 -7.899 1.00 90.00 73 TYR A CA 1
ATOM 573 C C . TYR A 1 73 ? -4.872 3.076 -8.118 1.00 90.00 73 TYR A C 1
ATOM 575 O O . TYR A 1 73 ? -4.237 3.561 -9.051 1.00 90.00 73 TYR A O 1
ATOM 583 N N . VAL A 1 74 ? -4.329 2.188 -7.285 1.00 89.88 74 VAL A N 1
ATOM 584 C CA . VAL A 1 74 ? -2.924 1.783 -7.367 1.00 89.88 74 VAL A CA 1
ATOM 585 C C . VAL A 1 74 ? -2.630 1.033 -8.672 1.00 89.88 74 VAL A C 1
ATOM 587 O O . VAL A 1 74 ? -1.578 1.245 -9.268 1.00 89.88 74 VAL A O 1
ATOM 590 N N . SER A 1 75 ? -3.563 0.209 -9.156 1.00 88.81 75 SER A N 1
ATOM 591 C CA . SER A 1 75 ? -3.419 -0.491 -10.438 1.00 88.81 75 SER A CA 1
ATOM 592 C C . SER A 1 75 ? -3.383 0.487 -11.612 1.00 88.81 75 SER A C 1
ATOM 594 O O . SER A 1 75 ? -2.512 0.372 -12.468 1.00 88.81 75 SER A O 1
ATOM 596 N N . ILE A 1 76 ? -4.267 1.491 -11.626 1.00 88.88 76 ILE A N 1
ATOM 597 C CA . ILE A 1 76 ? -4.264 2.548 -12.648 1.00 88.88 76 ILE A CA 1
ATOM 598 C C . ILE A 1 76 ? -2.911 3.274 -12.652 1.00 88.88 76 ILE A C 1
ATOM 600 O O . ILE A 1 76 ? -2.304 3.416 -13.707 1.00 88.88 76 ILE A O 1
ATOM 604 N N . GLN A 1 77 ? -2.375 3.632 -11.480 1.00 87.44 77 GLN A N 1
ATOM 605 C CA . GLN A 1 77 ? -1.069 4.301 -11.368 1.00 87.44 77 GLN A CA 1
ATOM 606 C C . GLN A 1 77 ? 0.113 3.463 -11.890 1.00 87.44 77 GLN A C 1
ATOM 608 O O . GLN A 1 77 ? 1.111 4.023 -12.347 1.00 87.44 77 GLN A O 1
ATOM 613 N N . VAL A 1 78 ? 0.020 2.131 -11.835 1.00 89.31 78 VAL A N 1
ATOM 614 C CA . VAL A 1 78 ? 1.025 1.229 -12.422 1.00 89.31 78 VAL A CA 1
ATOM 615 C C . VAL A 1 78 ? 0.954 1.245 -13.951 1.00 89.31 78 VAL A C 1
ATOM 617 O O . VAL A 1 78 ? 1.998 1.250 -14.606 1.00 89.31 78 VAL A O 1
ATOM 620 N N . PHE A 1 79 ? -0.252 1.279 -14.523 1.00 88.12 79 PHE A N 1
ATOM 621 C CA . PHE A 1 79 ? -0.457 1.300 -15.976 1.00 88.12 79 PHE A CA 1
ATOM 622 C C . PHE A 1 79 ? -0.278 2.688 -16.610 1.00 88.12 79 PHE A C 1
ATOM 624 O O . PHE A 1 79 ? -0.014 2.763 -17.803 1.00 88.12 79 PHE A O 1
ATOM 631 N N . GLU A 1 80 ? -0.370 3.775 -15.837 1.00 87.62 80 GLU A N 1
ATOM 632 C CA . GLU A 1 80 ? -0.074 5.141 -16.306 1.00 87.62 80 GLU A CA 1
ATOM 633 C C . GLU A 1 80 ? 1.427 5.402 -16.539 1.00 87.62 80 GLU A C 1
ATOM 635 O O . GLU A 1 80 ? 1.786 6.447 -17.083 1.00 87.62 80 GLU A O 1
ATOM 640 N N . GLN A 1 81 ? 2.323 4.500 -16.121 1.00 85.94 81 GLN A N 1
ATOM 641 C CA . GLN A 1 81 ? 3.761 4.730 -16.272 1.00 85.94 81 GLN A CA 1
ATOM 642 C C . GLN A 1 81 ? 4.186 4.733 -17.751 1.00 85.94 81 GLN A C 1
ATOM 644 O O . GLN A 1 81 ? 3.693 3.930 -18.544 1.00 85.94 81 GLN A O 1
ATOM 649 N N . PRO A 1 82 ? 5.145 5.598 -18.132 1.00 82.25 82 PRO A N 1
ATOM 650 C CA . PRO A 1 82 ? 5.520 5.801 -19.532 1.00 82.25 82 PRO A CA 1
ATOM 651 C C . PRO A 1 82 ? 6.229 4.594 -20.154 1.00 82.25 82 PRO A C 1
ATOM 653 O O . PRO A 1 82 ? 6.267 4.464 -21.375 1.00 82.25 82 PRO A O 1
ATOM 656 N N . ASN A 1 83 ? 6.822 3.723 -19.337 1.00 85.06 83 ASN A N 1
ATOM 657 C CA . ASN A 1 83 ? 7.549 2.557 -19.807 1.00 85.06 83 ASN A CA 1
ATOM 658 C C . ASN A 1 83 ? 7.228 1.314 -18.954 1.00 85.06 83 ASN A C 1
ATOM 660 O O . ASN A 1 83 ? 6.945 1.387 -17.756 1.00 85.06 83 ASN A O 1
ATOM 664 N N . TRP A 1 84 ? 7.294 0.146 -19.596 1.00 81.25 84 TRP A N 1
ATOM 665 C CA . TRP A 1 84 ? 7.079 -1.154 -18.950 1.00 81.25 84 TRP A CA 1
ATOM 666 C C . TRP A 1 84 ? 8.002 -1.419 -17.745 1.00 81.25 84 TRP A C 1
ATOM 668 O O . TRP A 1 84 ? 7.520 -1.944 -16.736 1.00 81.25 84 TRP A O 1
ATOM 678 N N . PRO A 1 85 ? 9.304 -1.062 -17.788 1.00 83.75 85 PRO A N 1
ATOM 679 C CA . PRO A 1 85 ? 10.195 -1.240 -16.645 1.00 83.75 85 PRO A CA 1
ATOM 680 C C . PRO A 1 85 ? 9.782 -0.401 -15.424 1.00 83.75 85 PRO A C 1
ATOM 682 O O . PRO A 1 85 ? 9.830 -0.911 -14.304 1.00 83.75 85 PRO A O 1
ATOM 685 N N . ALA A 1 86 ? 9.323 0.845 -15.607 1.00 81.94 86 ALA A N 1
ATOM 686 C CA . ALA A 1 86 ? 8.831 1.669 -14.502 1.00 81.94 86 ALA A CA 1
ATOM 687 C C . ALA A 1 86 ? 7.508 1.143 -13.952 1.00 81.94 86 ALA A C 1
ATOM 689 O O . ALA A 1 86 ? 7.345 1.143 -12.735 1.00 81.94 86 ALA A O 1
ATOM 690 N N . SER A 1 87 ? 6.600 0.623 -14.789 1.00 86.19 87 SER A N 1
ATOM 691 C CA . SER A 1 87 ? 5.404 -0.081 -14.298 1.00 86.19 87 SER A CA 1
ATOM 692 C C . SER A 1 87 ? 5.783 -1.246 -13.379 1.00 86.19 87 SER A C 1
ATOM 694 O O . SER A 1 87 ? 5.247 -1.371 -12.276 1.00 86.19 87 SER A O 1
ATOM 696 N N . ALA A 1 88 ? 6.746 -2.077 -13.794 1.00 86.56 88 ALA A N 1
ATOM 697 C CA . ALA A 1 88 ? 7.219 -3.207 -12.996 1.00 86.56 88 ALA A CA 1
ATOM 698 C C . ALA A 1 88 ? 7.870 -2.750 -11.678 1.00 86.56 88 ALA A C 1
ATOM 700 O O . ALA A 1 88 ? 7.550 -3.280 -10.612 1.00 86.56 88 ALA A O 1
ATOM 701 N N . ALA A 1 89 ? 8.733 -1.732 -11.727 1.00 86.19 89 ALA A N 1
ATOM 702 C CA . ALA A 1 89 ? 9.363 -1.157 -10.541 1.00 86.19 89 ALA A CA 1
ATOM 703 C C . ALA A 1 89 ? 8.326 -0.568 -9.567 1.00 86.19 89 ALA A C 1
ATOM 705 O O . ALA A 1 89 ? 8.387 -0.823 -8.363 1.00 86.19 89 ALA A O 1
ATOM 706 N N . MET A 1 90 ? 7.334 0.159 -10.087 1.00 87.88 90 MET A N 1
ATOM 707 C CA . MET A 1 90 ? 6.242 0.742 -9.309 1.00 87.88 90 MET A CA 1
ATOM 708 C C . MET A 1 90 ? 5.429 -0.348 -8.602 1.00 87.88 90 MET A C 1
ATOM 710 O O . MET A 1 90 ? 5.196 -0.256 -7.397 1.00 87.88 90 MET A O 1
ATOM 714 N N . ALA A 1 91 ? 5.070 -1.427 -9.306 1.00 88.31 91 ALA A N 1
ATOM 715 C CA . ALA A 1 91 ? 4.350 -2.562 -8.727 1.00 88.31 91 ALA A CA 1
ATOM 716 C C . ALA A 1 91 ? 5.128 -3.234 -7.578 1.00 88.31 91 ALA A C 1
ATOM 718 O O . ALA A 1 91 ? 4.555 -3.537 -6.526 1.00 88.31 91 ALA A O 1
ATOM 719 N N . VAL A 1 92 ? 6.442 -3.420 -7.741 1.00 87.75 92 VAL A N 1
ATOM 720 C CA . VAL A 1 92 ? 7.319 -3.969 -6.692 1.00 87.75 92 VAL A CA 1
ATOM 721 C C . VAL A 1 92 ? 7.379 -3.034 -5.480 1.00 87.75 92 VAL A C 1
ATOM 723 O O . VAL A 1 92 ? 7.263 -3.497 -4.342 1.00 87.75 92 VAL A O 1
ATOM 726 N N . MET A 1 93 ? 7.496 -1.723 -5.706 1.00 85.94 93 MET A N 1
ATOM 727 C CA . MET A 1 93 ? 7.516 -0.719 -4.637 1.00 85.94 93 MET A CA 1
ATOM 728 C C . MET A 1 93 ? 6.201 -0.665 -3.859 1.00 85.94 93 MET A C 1
ATOM 730 O O . MET A 1 93 ? 6.218 -0.620 -2.629 1.00 85.94 93 MET A O 1
ATOM 734 N N . ILE A 1 94 ? 5.063 -0.731 -4.552 1.00 88.88 94 ILE A N 1
ATOM 735 C CA . ILE A 1 94 ? 3.732 -0.809 -3.940 1.00 88.88 94 ILE A CA 1
ATOM 736 C C . ILE A 1 94 ? 3.650 -2.010 -2.994 1.00 88.88 94 ILE A C 1
ATOM 738 O O . ILE A 1 94 ? 3.212 -1.874 -1.849 1.00 88.88 94 ILE A O 1
ATOM 742 N N . PHE A 1 95 ? 4.092 -3.184 -3.452 1.00 86.81 95 PHE A N 1
ATOM 743 C CA . PHE A 1 95 ? 4.048 -4.401 -2.648 1.00 86.81 95 PHE A CA 1
ATOM 744 C C . PHE A 1 95 ? 4.971 -4.312 -1.427 1.00 86.81 95 PHE A C 1
ATOM 746 O O . PHE A 1 95 ? 4.562 -4.639 -0.311 1.00 86.81 95 PHE A O 1
ATOM 753 N N . PHE A 1 96 ? 6.195 -3.812 -1.613 1.00 86.44 96 PHE A N 1
ATOM 754 C CA . PHE A 1 96 ? 7.159 -3.626 -0.530 1.00 86.44 96 PHE A CA 1
ATOM 755 C C . PHE A 1 96 ? 6.668 -2.630 0.530 1.00 86.44 96 PHE A C 1
ATOM 757 O O . PHE A 1 96 ? 6.733 -2.907 1.734 1.00 86.44 96 PHE A O 1
ATOM 764 N N . LEU A 1 97 ? 6.125 -1.488 0.098 1.00 87.00 97 LEU A N 1
ATOM 765 C CA . LEU A 1 97 ? 5.576 -0.476 0.994 1.00 87.00 97 LEU A CA 1
ATOM 766 C C . LEU A 1 97 ? 4.343 -1.006 1.734 1.00 87.00 97 LEU A C 1
ATOM 768 O O . LEU A 1 97 ? 4.224 -0.810 2.943 1.00 87.00 97 LEU A O 1
ATOM 772 N N . GLY A 1 98 ? 3.466 -1.743 1.046 1.00 86.88 98 GLY A N 1
ATOM 773 C CA . GLY A 1 98 ? 2.307 -2.403 1.648 1.00 86.88 98 GLY A CA 1
ATOM 774 C C . GLY A 1 98 ? 2.696 -3.433 2.714 1.00 86.88 98 GLY A C 1
ATOM 775 O O . GLY A 1 98 ? 2.134 -3.429 3.812 1.00 86.88 98 GLY A O 1
ATOM 776 N N . ALA A 1 99 ? 3.701 -4.270 2.438 1.00 84.88 99 ALA A N 1
ATOM 777 C CA . ALA A 1 99 ? 4.235 -5.236 3.399 1.00 84.88 99 ALA A CA 1
ATOM 778 C C . ALA A 1 99 ? 4.847 -4.540 4.628 1.00 84.88 99 ALA A C 1
ATOM 780 O O . ALA A 1 99 ? 4.544 -4.902 5.769 1.00 84.88 99 ALA A O 1
ATOM 781 N N . SER A 1 100 ? 5.637 -3.488 4.401 1.00 85.31 100 SER A N 1
ATOM 782 C CA . SER A 1 100 ? 6.252 -2.677 5.458 1.00 85.31 100 SER A CA 1
ATOM 783 C C . SER A 1 100 ? 5.206 -1.981 6.331 1.00 85.31 100 SER A C 1
ATOM 785 O O . SER A 1 100 ? 5.295 -1.997 7.562 1.00 85.31 100 SER A O 1
ATOM 787 N N . PHE A 1 101 ? 4.164 -1.429 5.710 1.00 86.19 101 PHE A N 1
ATOM 788 C CA . PHE A 1 101 ? 3.065 -0.779 6.411 1.00 86.19 101 PHE A CA 1
ATOM 789 C C . PHE A 1 101 ? 2.234 -1.773 7.231 1.00 86.19 101 PHE A C 1
ATOM 791 O O . PHE A 1 101 ? 1.937 -1.521 8.400 1.00 86.19 101 PHE A O 1
ATOM 798 N N . SER A 1 102 ? 1.911 -2.939 6.664 1.00 83.88 102 SER A N 1
ATOM 799 C CA . SER A 1 102 ? 1.224 -4.015 7.385 1.00 83.88 102 SER A CA 1
ATOM 800 C C . SER A 1 102 ? 2.023 -4.463 8.611 1.00 83.88 102 SER A C 1
ATOM 802 O O . SER A 1 102 ? 1.464 -4.619 9.700 1.00 83.88 102 SER A O 1
ATOM 804 N N . GLN A 1 103 ? 3.343 -4.598 8.474 1.00 82.62 103 GLN A N 1
ATOM 805 C CA . GLN A 1 103 ? 4.219 -4.930 9.592 1.00 82.62 103 GLN A CA 1
ATOM 806 C C . GLN A 1 103 ? 4.168 -3.865 10.692 1.00 82.62 103 GLN A C 1
ATOM 808 O O . GLN A 1 103 ? 4.016 -4.202 11.866 1.00 82.62 103 GLN A O 1
ATOM 813 N N . LEU A 1 104 ? 4.236 -2.584 10.325 1.00 83.00 104 LEU A N 1
ATOM 814 C CA . LEU A 1 104 ? 4.131 -1.470 11.267 1.00 83.00 104 LEU A CA 1
ATOM 815 C C . LEU A 1 104 ? 2.783 -1.467 12.009 1.00 83.00 104 LEU A C 1
ATOM 817 O O . LEU A 1 104 ? 2.731 -1.270 13.222 1.00 83.00 104 LEU A O 1
ATOM 821 N N . LEU A 1 105 ? 1.677 -1.767 11.327 1.00 82.19 105 LEU A N 1
ATOM 822 C CA . LEU A 1 105 ? 0.377 -1.906 11.990 1.00 82.19 105 LEU A CA 1
ATOM 823 C C . LEU A 1 105 ? 0.352 -3.079 12.984 1.00 82.19 105 LEU A C 1
ATOM 825 O O . LEU A 1 105 ? -0.234 -2.969 14.067 1.00 82.19 105 LEU A O 1
ATOM 829 N N . LEU A 1 106 ? 1.002 -4.196 12.651 1.00 79.31 106 LEU A N 1
ATOM 830 C CA . LEU A 1 106 ? 1.063 -5.390 13.498 1.00 79.31 106 LEU A CA 1
ATOM 831 C C . LEU A 1 106 ? 1.981 -5.226 14.717 1.00 79.31 106 LEU A C 1
ATOM 833 O O . LEU A 1 106 ? 1.662 -5.764 15.788 1.00 79.31 106 LEU A O 1
ATOM 837 N N . THR A 1 107 ? 3.072 -4.463 14.600 1.00 81.06 107 THR A N 1
ATOM 838 C CA . THR A 1 107 ? 3.927 -4.110 15.745 1.00 81.06 107 THR A CA 1
ATOM 839 C C . THR A 1 107 ? 3.172 -3.209 16.718 1.00 81.06 107 THR A C 1
ATOM 841 O O . THR A 1 107 ? 3.157 -3.486 17.920 1.00 81.06 107 THR A O 1
ATOM 844 N N . ILE A 1 108 ? 2.422 -2.215 16.226 1.00 81.56 108 ILE A N 1
ATOM 845 C CA . ILE A 1 108 ? 1.606 -1.358 17.097 1.00 81.56 108 ILE A CA 1
ATOM 846 C C . ILE A 1 108 ? 0.435 -2.133 17.721 1.00 81.56 108 ILE A C 1
ATOM 848 O O . ILE A 1 108 ? 0.099 -1.955 18.899 1.00 81.56 108 ILE A O 1
ATOM 852 N N . ALA A 1 109 ? -0.148 -3.084 16.987 1.00 78.19 109 ALA A N 1
ATOM 853 C CA . ALA A 1 109 ? -1.132 -4.015 17.530 1.00 78.19 109 ALA A CA 1
ATOM 854 C C . ALA A 1 109 ? -0.535 -5.015 18.545 1.00 78.19 109 ALA A C 1
ATOM 856 O O . ALA A 1 109 ? -1.286 -5.841 19.073 1.00 78.19 109 ALA A O 1
ATOM 857 N N . ARG A 1 110 ? 0.771 -4.931 18.856 1.00 79.06 110 ARG A N 1
ATOM 858 C CA . ARG A 1 110 ? 1.547 -5.816 19.742 1.00 79.06 110 ARG A CA 1
ATOM 859 C C . ARG A 1 110 ? 1.312 -7.293 19.432 1.00 79.06 110 ARG A C 1
ATOM 861 O O . ARG A 1 110 ? 1.009 -8.078 20.335 1.00 79.06 110 ARG A O 1
ATOM 868 N N . SER A 1 111 ? 1.351 -7.661 18.152 1.00 69.38 111 SER A N 1
ATOM 869 C CA . SER A 1 111 ? 1.337 -9.073 17.772 1.00 69.38 111 SER A CA 1
ATOM 870 C C . SER A 1 111 ? 2.646 -9.736 18.210 1.00 69.38 111 SER A C 1
ATOM 872 O O . SER A 1 111 ? 3.717 -9.163 18.044 1.00 69.38 111 SER A O 1
ATOM 874 N N . ARG A 1 112 ? 2.562 -10.923 18.822 1.00 61.91 112 ARG A N 1
ATOM 875 C CA . ARG A 1 112 ? 3.733 -11.730 19.218 1.00 61.91 112 ARG A CA 1
ATOM 876 C C . ARG A 1 112 ? 4.136 -12.736 18.132 1.00 61.91 112 ARG A C 1
ATOM 878 O O . ARG A 1 112 ? 4.852 -13.692 18.410 1.00 61.91 112 ARG A O 1
ATOM 885 N N . LEU A 1 113 ? 3.631 -12.568 16.910 1.00 62.00 113 LEU A N 1
ATOM 886 C CA . LEU A 1 113 ? 3.878 -13.497 15.813 1.00 62.00 113 LEU A CA 1
ATOM 887 C C . LEU A 1 113 ? 5.308 -13.297 15.298 1.00 62.00 113 LEU A C 1
ATOM 889 O O . LEU A 1 113 ? 5.565 -12.433 14.464 1.00 62.00 113 LEU A O 1
ATOM 893 N N . GLN A 1 114 ? 6.239 -14.121 15.785 1.00 59.38 114 GLN A N 1
ATOM 894 C CA . GLN A 1 114 ? 7.637 -14.155 15.333 1.00 59.38 114 GLN A CA 1
ATOM 895 C C . GLN A 1 114 ? 7.769 -14.334 13.810 1.00 59.38 114 GLN A C 1
ATOM 897 O O . GLN A 1 114 ? 8.716 -13.822 13.217 1.00 59.38 114 GLN A O 1
ATOM 902 N N . ALA A 1 115 ? 6.794 -14.983 13.160 1.00 61.66 115 ALA A N 1
ATOM 903 C CA . ALA A 1 115 ? 6.751 -15.151 11.706 1.00 61.66 115 ALA A CA 1
ATOM 904 C C . ALA A 1 115 ? 6.811 -13.812 10.943 1.00 61.66 115 ALA A C 1
ATOM 906 O O . ALA A 1 115 ? 7.508 -13.698 9.938 1.00 61.66 115 ALA A O 1
ATOM 907 N N . PHE A 1 116 ? 6.162 -12.768 11.460 1.00 62.41 116 PHE A N 1
ATOM 908 C CA . PHE A 1 116 ? 6.097 -11.460 10.804 1.00 62.41 116 PHE A CA 1
ATOM 909 C C . PHE A 1 116 ? 7.434 -10.704 10.824 1.00 62.41 116 PHE A C 1
ATOM 911 O O . PHE A 1 116 ? 7.775 -10.013 9.869 1.00 62.41 116 PHE A O 1
ATOM 918 N N . HIS A 1 117 ? 8.253 -10.907 11.860 1.00 65.81 117 HIS A N 1
ATOM 919 C CA . HIS A 1 117 ? 9.591 -10.310 11.938 1.00 65.81 117 HIS A CA 1
ATOM 920 C C . HIS A 1 117 ? 10.571 -10.905 10.918 1.00 65.81 117 HIS A C 1
ATOM 922 O O . HIS A 1 117 ? 11.512 -10.228 10.515 1.00 65.81 117 HIS A O 1
ATOM 928 N N . ARG A 1 118 ? 10.349 -12.152 10.481 1.00 67.94 118 ARG A N 1
ATOM 929 C CA . ARG A 1 118 ? 11.168 -12.813 9.454 1.00 67.94 118 ARG A CA 1
ATOM 930 C C . ARG A 1 118 ? 10.677 -12.516 8.033 1.00 67.94 118 ARG A C 1
ATOM 932 O O . ARG A 1 118 ? 11.487 -12.508 7.114 1.00 67.94 118 ARG A O 1
ATOM 939 N N . ILE A 1 119 ? 9.387 -12.231 7.851 1.00 72.50 119 ILE A N 1
ATOM 940 C CA . ILE A 1 119 ? 8.813 -11.896 6.538 1.00 72.50 119 ILE A CA 1
ATOM 941 C C . ILE A 1 119 ? 9.359 -10.565 6.015 1.00 72.50 119 ILE A C 1
ATOM 943 O O . ILE A 1 119 ? 9.735 -10.507 4.852 1.00 72.50 119 ILE A O 1
ATOM 947 N N . LEU A 1 120 ? 9.484 -9.532 6.858 1.00 71.88 120 LEU A N 1
ATOM 948 C CA . LEU A 1 120 ? 9.943 -8.206 6.423 1.00 71.88 120 LEU A CA 1
ATOM 949 C C . LEU A 1 120 ? 11.325 -8.207 5.721 1.00 71.88 120 LEU A C 1
ATOM 951 O O . LEU A 1 120 ? 11.401 -7.704 4.597 1.00 71.88 120 LEU A O 1
ATOM 955 N N . PRO A 1 121 ? 12.406 -8.775 6.303 1.00 74.56 121 PRO A N 1
ATOM 956 C CA . PRO A 1 121 ? 13.707 -8.805 5.634 1.00 74.56 121 PRO A CA 1
ATOM 957 C C . PRO A 1 121 ? 13.673 -9.640 4.352 1.00 74.56 121 PRO A C 1
ATOM 959 O O . PRO A 1 121 ? 14.282 -9.246 3.365 1.00 74.56 121 PRO A O 1
ATOM 962 N N . VAL A 1 122 ? 12.912 -10.739 4.317 1.00 80.75 122 VAL A N 1
ATOM 963 C CA . VAL A 1 122 ? 12.767 -11.557 3.102 1.00 80.75 122 VAL A CA 1
ATOM 964 C C . VAL A 1 122 ? 12.038 -10.779 2.008 1.00 80.75 122 VAL A C 1
ATOM 966 O O . VAL A 1 122 ? 12.519 -10.725 0.881 1.00 80.75 122 VAL A O 1
ATOM 969 N N . THR A 1 123 ? 10.921 -10.120 2.333 1.00 80.00 123 THR A N 1
ATOM 970 C CA . THR A 1 123 ? 10.191 -9.292 1.365 1.00 80.00 123 THR A CA 1
ATOM 971 C C . THR A 1 123 ? 11.039 -8.135 0.861 1.00 80.00 123 THR A C 1
ATOM 973 O O . THR A 1 123 ? 10.986 -7.853 -0.328 1.00 80.00 123 THR A O 1
ATOM 976 N N . GLY A 1 124 ? 11.857 -7.522 1.726 1.00 80.62 124 GLY A N 1
ATOM 977 C CA . GLY A 1 124 ? 12.758 -6.433 1.349 1.00 80.62 124 GLY A CA 1
ATOM 978 C C . GLY A 1 124 ? 13.908 -6.872 0.450 1.00 80.62 124 GLY A C 1
ATOM 979 O O . GLY A 1 124 ? 14.213 -6.190 -0.524 1.00 80.62 124 GLY A O 1
ATOM 980 N N . ILE A 1 125 ? 14.516 -8.028 0.730 1.00 84.12 125 ILE A N 1
ATOM 981 C CA . ILE A 1 125 ? 15.563 -8.597 -0.129 1.00 84.12 125 ILE A CA 1
ATOM 982 C C . ILE A 1 125 ? 14.981 -8.924 -1.506 1.00 84.12 125 ILE A C 1
ATOM 984 O O . ILE A 1 125 ? 15.525 -8.489 -2.516 1.00 84.12 125 ILE A O 1
ATOM 988 N N . VAL A 1 126 ? 13.846 -9.628 -1.557 1.00 85.88 126 VAL A N 1
ATOM 989 C CA . VAL A 1 126 ? 13.213 -10.019 -2.825 1.00 85.88 126 VAL A CA 1
ATOM 990 C C . VAL A 1 126 ? 12.767 -8.793 -3.625 1.00 85.88 126 VAL A C 1
ATOM 992 O O . VAL A 1 126 ? 13.042 -8.721 -4.821 1.00 85.88 126 VAL A O 1
ATOM 995 N N . SER A 1 127 ? 12.134 -7.801 -2.989 1.00 81.00 127 SER A N 1
ATOM 996 C CA . SER A 1 127 ? 11.746 -6.566 -3.677 1.00 81.00 127 SER A CA 1
ATOM 997 C C . SER A 1 127 ? 12.959 -5.771 -4.153 1.00 81.00 127 SER A C 1
ATOM 999 O O . SER A 1 127 ? 12.925 -5.226 -5.248 1.00 81.00 127 SER A O 1
ATOM 1001 N N . GLY A 1 128 ? 14.043 -5.735 -3.374 1.00 80.19 128 GLY A N 1
ATOM 1002 C CA . GLY A 1 128 ? 15.293 -5.089 -3.770 1.00 80.19 128 GLY A CA 1
ATOM 1003 C C . GLY A 1 128 ? 15.921 -5.753 -4.995 1.00 80.19 128 GLY A C 1
ATOM 1004 O O . GLY A 1 128 ? 16.286 -5.064 -5.942 1.00 80.19 128 GLY A O 1
ATOM 1005 N N . MET A 1 129 ? 15.973 -7.087 -5.024 1.00 86.75 129 MET A N 1
ATOM 1006 C CA . MET A 1 129 ? 16.475 -7.836 -6.182 1.00 86.75 129 MET A CA 1
ATOM 1007 C C . MET A 1 129 ? 15.630 -7.574 -7.434 1.00 86.75 129 MET A C 1
ATOM 1009 O O . MET A 1 129 ? 16.180 -7.297 -8.498 1.00 86.75 129 MET A O 1
ATOM 1013 N N . LEU A 1 130 ? 14.300 -7.606 -7.310 1.00 85.31 130 LEU A N 1
ATOM 1014 C CA . LEU A 1 130 ? 13.395 -7.315 -8.425 1.00 85.31 130 LEU A CA 1
ATOM 1015 C C . LEU A 1 130 ? 13.511 -5.866 -8.907 1.00 85.31 130 LEU A C 1
ATOM 1017 O O . LEU A 1 130 ? 13.463 -5.622 -10.111 1.00 85.31 130 LEU A O 1
ATOM 1021 N N . LEU A 1 131 ? 13.705 -4.915 -7.991 1.00 86.25 131 LEU A N 1
ATOM 1022 C CA . LEU A 1 131 ? 13.906 -3.514 -8.340 1.00 86.25 131 LEU A CA 1
ATOM 1023 C C . LEU A 1 131 ? 15.203 -3.324 -9.129 1.00 86.25 131 LEU A C 1
ATOM 1025 O O . LEU A 1 131 ? 15.170 -2.680 -10.170 1.00 86.25 131 LEU A O 1
ATOM 1029 N N . VAL A 1 132 ? 16.311 -3.927 -8.682 1.00 84.69 132 VAL A N 1
ATOM 1030 C CA . VAL A 1 132 ? 17.599 -3.870 -9.394 1.00 84.69 132 VAL A CA 1
ATOM 1031 C C . VAL A 1 132 ? 17.465 -4.429 -10.812 1.00 84.69 132 VAL A C 1
ATOM 1033 O O . VAL A 1 132 ? 17.967 -3.827 -11.759 1.00 84.69 132 VAL A O 1
ATOM 1036 N N . LEU A 1 133 ? 16.744 -5.541 -10.984 1.00 84.62 133 LEU A N 1
ATOM 1037 C CA . LEU A 1 133 ? 16.476 -6.112 -12.306 1.00 84.62 133 LEU A CA 1
ATOM 1038 C C . LEU A 1 133 ? 15.625 -5.179 -13.177 1.00 84.62 133 LEU A C 1
ATOM 1040 O O . LEU A 1 133 ? 15.944 -4.986 -14.349 1.00 84.62 133 LEU A O 1
ATOM 1044 N N . ALA A 1 134 ? 14.583 -4.563 -12.613 1.00 81.50 134 ALA A N 1
ATOM 1045 C CA . ALA A 1 134 ? 13.743 -3.606 -13.331 1.00 81.50 134 ALA A CA 1
ATOM 1046 C C . ALA A 1 134 ? 14.528 -2.349 -13.745 1.00 81.50 134 ALA A C 1
ATOM 1048 O O . ALA A 1 134 ? 14.405 -1.893 -14.881 1.00 81.50 134 ALA A O 1
ATOM 1049 N N . THR A 1 135 ? 15.385 -1.818 -12.865 1.00 80.69 135 THR A N 1
ATOM 1050 C CA . THR A 1 135 ? 16.234 -0.658 -13.174 1.00 80.69 135 THR A CA 1
ATOM 1051 C C . THR A 1 135 ? 17.302 -0.991 -14.206 1.00 80.69 135 THR A C 1
ATOM 1053 O O . THR A 1 135 ? 17.548 -0.193 -15.104 1.00 80.69 135 THR A O 1
ATOM 1056 N N . LEU A 1 136 ? 17.894 -2.186 -14.131 1.00 81.50 136 LEU A N 1
ATOM 1057 C CA . LEU A 1 136 ? 18.879 -2.656 -15.100 1.00 81.50 136 LEU A CA 1
ATOM 1058 C C . LEU A 1 136 ? 18.237 -2.805 -16.482 1.00 81.50 136 LEU A C 1
ATOM 1060 O O . LEU A 1 136 ? 18.749 -2.277 -17.465 1.00 81.50 136 LEU A O 1
ATOM 1064 N N . PHE A 1 137 ? 17.058 -3.419 -16.558 1.00 81.81 137 PHE A N 1
ATOM 1065 C CA . PHE A 1 137 ? 16.307 -3.514 -17.807 1.00 81.81 137 PHE A CA 1
ATOM 1066 C C . PHE A 1 137 ? 15.901 -2.136 -18.356 1.00 81.81 137 PHE A C 1
ATOM 1068 O O . PHE A 1 137 ? 15.998 -1.909 -19.558 1.00 81.81 137 PHE A O 1
ATOM 1075 N N . SER A 1 138 ? 15.529 -1.187 -17.488 1.00 77.56 138 SER A N 1
ATOM 1076 C CA . SER A 1 138 ? 15.283 0.203 -17.893 1.00 77.56 138 SER A CA 1
ATOM 1077 C C . SER A 1 138 ? 16.536 0.883 -18.447 1.00 77.56 138 SER A C 1
ATOM 1079 O O . SER A 1 138 ? 16.426 1.635 -19.409 1.00 77.56 138 SER A O 1
ATOM 1081 N N . SER A 1 139 ? 17.714 0.631 -17.865 1.00 75.69 139 SER A N 1
ATOM 1082 C CA . SER A 1 139 ? 18.972 1.219 -18.343 1.00 75.69 139 SER A CA 1
ATOM 1083 C C . SER A 1 139 ? 19.405 0.687 -19.709 1.00 75.69 139 SER A C 1
ATOM 1085 O O . SER A 1 139 ? 19.940 1.449 -20.502 1.00 75.69 139 SER A O 1
ATOM 1087 N N . TYR A 1 140 ? 19.100 -0.575 -20.027 1.00 75.44 140 TYR A N 1
ATOM 1088 C CA . TYR A 1 140 ? 19.370 -1.151 -21.351 1.00 7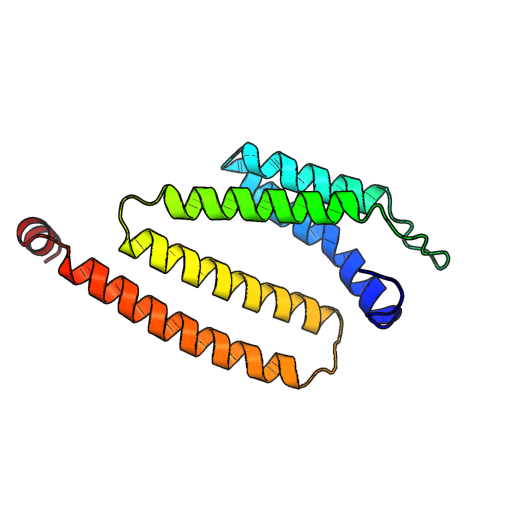5.44 140 TYR A CA 1
ATOM 1089 C C . TYR A 1 140 ? 18.460 -0.608 -22.461 1.00 75.44 140 TYR A C 1
ATOM 1091 O O . TYR A 1 140 ? 18.776 -0.780 -23.633 1.00 75.44 140 TYR A O 1
ATOM 1099 N N . GLN A 1 141 ? 17.332 0.020 -22.115 1.00 69.38 141 GLN A N 1
ATOM 1100 C CA . GLN A 1 141 ? 16.421 0.643 -23.084 1.00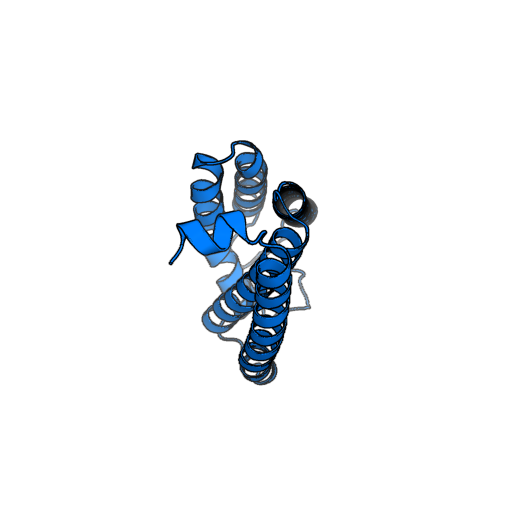 69.38 141 GLN A CA 1
ATOM 1101 C C . GLN A 1 141 ? 16.724 2.127 -23.344 1.00 69.38 141 GLN A C 1
ATOM 1103 O O . GLN A 1 141 ? 16.028 2.748 -24.146 1.00 69.38 141 GLN A O 1
ATOM 1108 N N . LEU A 1 142 ? 17.716 2.713 -22.666 1.00 66.44 142 LEU A N 1
ATOM 1109 C CA . LEU A 1 142 ? 18.137 4.089 -22.921 1.00 66.44 142 LEU A CA 1
ATOM 1110 C C . LEU A 1 142 ? 18.981 4.139 -24.200 1.00 66.44 142 LEU A C 1
ATOM 1112 O O . LEU A 1 142 ? 19.976 3.429 -24.319 1.00 66.44 142 LEU A O 1
ATOM 1116 N N . ASP A 1 143 ? 18.572 4.985 -25.144 1.00 59.72 143 ASP A N 1
ATOM 1117 C CA . ASP A 1 143 ? 19.270 5.211 -26.411 1.00 59.72 143 ASP A CA 1
ATOM 1118 C C . ASP A 1 143 ? 20.613 5.937 -26.181 1.00 59.72 143 ASP A C 1
ATOM 1120 O O . ASP A 1 143 ? 20.749 6.722 -25.229 1.00 59.72 143 ASP A O 1
ATOM 1124 N N . GLU A 1 144 ? 21.602 5.715 -27.055 1.00 59.94 144 GLU A N 1
ATOM 1125 C CA . GLU A 1 144 ? 22.955 6.306 -26.950 1.00 59.94 144 GLU A CA 1
ATOM 1126 C C . GLU A 1 144 ? 22.909 7.842 -26.846 1.00 59.94 144 GLU A C 1
ATOM 1128 O O . GLU A 1 144 ? 23.710 8.452 -26.133 1.00 59.94 144 GLU A O 1
ATOM 1133 N N . ALA A 1 145 ? 21.905 8.471 -27.468 1.00 56.59 145 ALA A N 1
ATOM 1134 C CA . ALA A 1 145 ? 21.671 9.912 -27.412 1.00 56.59 145 ALA A CA 1
ATOM 1135 C C . ALA A 1 145 ? 21.331 10.432 -25.999 1.00 56.59 145 ALA A C 1
ATOM 1137 O O . ALA A 1 145 ? 21.748 11.528 -25.625 1.00 56.59 145 ALA A O 1
ATOM 1138 N N . THR A 1 146 ? 20.611 9.653 -25.185 1.00 58.81 146 THR A N 1
ATOM 1139 C CA . THR A 1 146 ? 20.322 10.013 -23.784 1.00 58.81 146 THR A CA 1
ATOM 1140 C C . THR A 1 146 ? 21.515 9.774 -22.862 1.00 58.81 146 THR A C 1
ATOM 1142 O O . THR A 1 146 ? 21.740 10.568 -21.948 1.00 58.81 146 THR A O 1
ATOM 1145 N N . LEU A 1 147 ? 22.325 8.746 -23.136 1.00 56.47 147 LEU A N 1
ATOM 1146 C CA . LEU A 1 147 ? 23.543 8.447 -22.378 1.00 56.47 147 LEU A CA 1
ATOM 1147 C C . LEU A 1 147 ? 24.598 9.561 -22.533 1.00 56.47 147 LEU A C 1
ATOM 1149 O O . LEU A 1 147 ? 25.209 9.979 -21.551 1.00 56.47 147 LEU A O 1
ATOM 1153 N N . ALA A 1 148 ? 24.735 10.113 -23.743 1.00 56.41 148 ALA A N 1
ATOM 1154 C CA . ALA A 1 148 ? 25.634 11.232 -24.040 1.00 56.41 148 ALA A CA 1
ATOM 1155 C C . ALA A 1 148 ? 25.215 12.569 -23.395 1.00 56.41 148 ALA A C 1
ATOM 1157 O O . ALA A 1 148 ? 26.046 13.455 -23.241 1.00 56.41 148 ALA A O 1
ATOM 1158 N N . SER A 1 149 ? 23.942 12.729 -23.013 1.00 54.44 149 SER A N 1
ATOM 1159 C CA . SER A 1 149 ? 23.449 13.929 -22.312 1.00 54.44 149 SER A CA 1
ATOM 1160 C C . SER A 1 149 ? 23.582 13.859 -20.784 1.00 54.44 149 SER A C 1
ATOM 1162 O O . SER A 1 149 ? 23.453 14.878 -20.109 1.00 54.44 149 SER A O 1
ATOM 1164 N N . ALA A 1 150 ? 23.807 12.657 -20.241 1.00 57.91 150 ALA A N 1
ATOM 1165 C CA . ALA A 1 150 ? 23.917 12.394 -18.806 1.00 57.91 150 ALA A CA 1
ATOM 1166 C 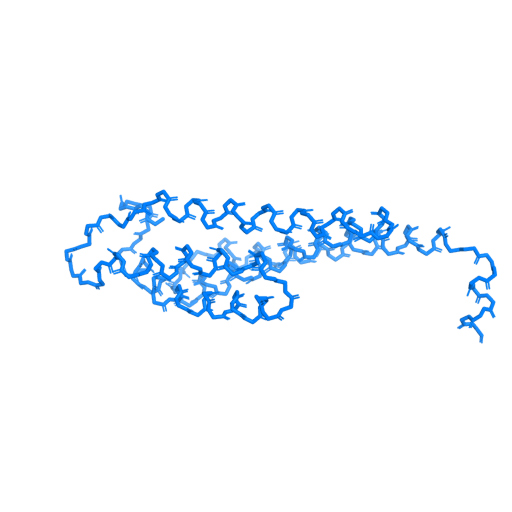C . ALA A 1 150 ? 25.371 12.258 -18.312 1.00 57.91 150 ALA A C 1
ATOM 1168 O O . ALA A 1 150 ? 25.582 12.172 -17.101 1.00 57.91 150 ALA A O 1
ATOM 1169 N N . THR A 1 151 ? 26.344 12.226 -19.232 1.00 44.88 151 THR A N 1
ATOM 1170 C CA . THR A 1 151 ? 27.791 12.184 -18.950 1.00 44.88 151 THR A CA 1
ATOM 1171 C C . THR A 1 151 ? 28.405 13.547 -19.234 1.00 44.88 151 THR A C 1
ATOM 1173 O O . THR A 1 151 ? 29.233 13.998 -18.414 1.00 44.88 151 THR A O 1
#

Sequence (151 aa):
LIKGDICPGQRGRLHKMLPAIGVLWLAVASLRIEAF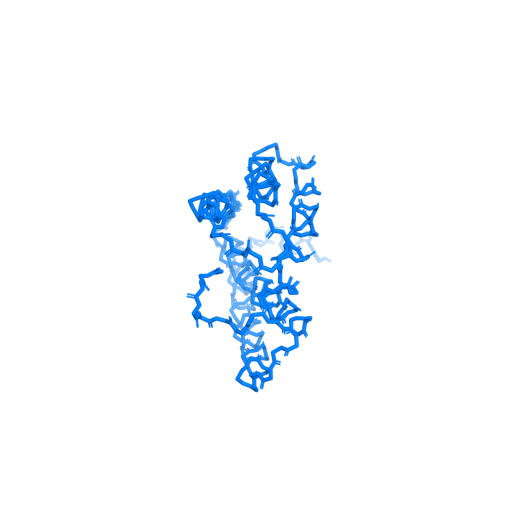MVVFAIFYFYSQVQTKKTREKGPLWALHLANGLAFAYVSIQVFEQPNWPASAAMAVMIFFLGASFSQLLLTIARSRLQAFHRILPVTGIVSGMLLVLATLFSSYQLDEATLASAT

InterPro domains:
  IPR059879 HI_1241-like [PF27206] (1-136)